Protein AF-A0A963DRW9-F1 (afdb_monomer_lite)

Secondary structure (DSSP, 8-state):
--HHHHHHHHHHHHHHHHHHTSS-HHHHHHHHT--HHHHHHHHTTSS---HHHHHHHHHHTTPPTTGGGS-SSS----GGGGGG--HHHHHHHHHHHHS-HHHHHHHHHHHHHHHHHHHHHHHHHTT-

Radius of gyration: 21.57 Å; chains: 1; bounding box: 31×47×61 Å

Structure (mmCIF, N/CA/C/O backbone):
data_AF-A0A963DRW9-F1
#
_entry.id   AF-A0A963DRW9-F1
#
loop_
_atom_site.group_PDB
_atom_site.id
_atom_site.type_symbol
_atom_site.label_atom_id
_atom_site.label_alt_id
_atom_site.label_comp_id
_atom_site.label_asym_id
_atom_site.label_entity_id
_atom_site.label_seq_id
_atom_site.pdbx_PDB_ins_code
_atom_site.Cartn_x
_atom_site.Cartn_y
_atom_site.Cartn_z
_atom_site.occupancy
_atom_site.B_iso_or_equiv
_atom_site.auth_seq_id
_atom_site.auth_comp_id
_atom_site.auth_asym_id
_atom_site.auth_atom_id
_atom_site.pdbx_PDB_model_num
ATOM 1 N N . MET A 1 1 ? 16.165 18.322 -7.849 1.00 54.44 1 MET A N 1
ATOM 2 C CA . MET A 1 1 ? 16.586 16.975 -7.389 1.00 54.44 1 MET A CA 1
ATOM 3 C C . MET A 1 1 ? 15.878 16.801 -6.059 1.00 54.44 1 MET A C 1
ATOM 5 O O . MET A 1 1 ? 16.426 17.135 -5.022 1.00 54.44 1 MET A O 1
ATOM 9 N N . ASP A 1 2 ? 14.613 16.388 -6.122 1.00 73.94 2 ASP A N 1
ATOM 10 C CA . ASP A 1 2 ? 13.648 16.466 -5.012 1.00 73.94 2 ASP A CA 1
ATOM 11 C C . ASP A 1 2 ? 13.124 15.074 -4.654 1.00 73.94 2 ASP A C 1
ATOM 13 O O . ASP A 1 2 ? 11.945 14.870 -4.386 1.00 73.94 2 ASP A O 1
ATOM 17 N N . TYR A 1 3 ? 14.005 14.073 -4.695 1.00 80.12 3 TYR A N 1
ATOM 18 C CA . TYR A 1 3 ? 13.619 12.675 -4.506 1.00 80.12 3 TYR A CA 1
ATOM 19 C C . TYR A 1 3 ? 13.041 12.415 -3.109 1.00 80.12 3 TYR A C 1
ATOM 21 O O . TYR A 1 3 ? 12.027 11.735 -2.971 1.00 80.12 3 TYR A O 1
ATOM 29 N N . LEU A 1 4 ? 13.648 13.006 -2.076 1.00 84.06 4 LEU A N 1
ATOM 30 C CA . LEU A 1 4 ? 13.151 12.901 -0.704 1.00 84.06 4 LEU A CA 1
ATOM 31 C C . LEU A 1 4 ? 11.790 13.583 -0.543 1.00 84.06 4 LEU A C 1
ATOM 33 O O . LEU A 1 4 ? 10.896 13.010 0.070 1.00 84.06 4 LEU A O 1
ATOM 37 N N . LEU A 1 5 ? 11.607 14.763 -1.137 1.00 86.31 5 LEU A N 1
ATOM 38 C CA . LEU A 1 5 ? 10.351 15.508 -1.059 1.00 86.31 5 LEU A CA 1
ATOM 39 C C . LEU A 1 5 ? 9.213 14.766 -1.776 1.00 86.31 5 LEU A C 1
ATOM 41 O O . LEU A 1 5 ? 8.116 14.642 -1.232 1.00 86.31 5 LEU A O 1
ATOM 45 N N . ILE A 1 6 ? 9.496 14.188 -2.947 1.00 88.31 6 ILE A N 1
ATOM 46 C CA . ILE A 1 6 ? 8.555 13.335 -3.686 1.00 88.31 6 ILE A CA 1
ATOM 47 C C . ILE A 1 6 ? 8.206 12.084 -2.872 1.00 88.31 6 ILE A C 1
ATOM 49 O O . ILE A 1 6 ? 7.033 11.739 -2.756 1.00 88.31 6 ILE A O 1
ATOM 53 N N . LEU A 1 7 ? 9.193 11.414 -2.269 1.00 91.19 7 LEU A N 1
ATOM 54 C CA . LEU A 1 7 ? 8.952 10.223 -1.450 1.00 91.19 7 LEU A CA 1
ATOM 55 C C . LEU A 1 7 ? 8.029 10.526 -0.263 1.00 91.19 7 LEU A C 1
ATOM 57 O O . LEU A 1 7 ? 7.078 9.791 0.000 1.00 91.19 7 LEU A O 1
ATOM 61 N N . GLN A 1 8 ? 8.282 11.632 0.431 1.00 92.94 8 GLN A N 1
ATOM 62 C CA . GLN A 1 8 ? 7.458 12.053 1.557 1.00 92.94 8 GLN A CA 1
ATOM 63 C C . GLN A 1 8 ? 6.046 12.466 1.145 1.00 92.94 8 GLN A C 1
ATOM 65 O O . GLN A 1 8 ? 5.077 12.210 1.862 1.00 92.94 8 GLN A O 1
ATOM 70 N N . GLN A 1 9 ? 5.906 13.079 -0.029 1.00 91.12 9 GLN A N 1
ATOM 71 C CA . GLN A 1 9 ? 4.603 13.378 -0.605 1.00 91.12 9 GLN A CA 1
ATOM 72 C C . GLN A 1 9 ? 3.804 12.090 -0.866 1.00 91.12 9 GLN A C 1
ATOM 74 O O . GLN A 1 9 ? 2.671 11.979 -0.396 1.00 91.12 9 GLN A O 1
ATOM 79 N N . ARG A 1 10 ? 4.418 11.079 -1.499 1.00 92.88 10 ARG A N 1
ATOM 80 C CA . ARG A 1 10 ? 3.778 9.775 -1.764 1.00 92.88 10 ARG A CA 1
ATOM 81 C C . ARG A 1 10 ? 3.321 9.082 -0.486 1.00 92.88 10 ARG A C 1
ATOM 83 O O . ARG A 1 10 ? 2.164 8.684 -0.375 1.00 92.88 10 ARG A O 1
ATOM 90 N N . ARG A 1 11 ? 4.199 9.013 0.519 1.00 94.19 11 ARG A N 1
ATOM 91 C CA . ARG A 1 11 ? 3.881 8.425 1.829 1.00 94.19 11 ARG A CA 1
ATOM 92 C C . ARG A 1 11 ? 2.680 9.103 2.490 1.00 94.19 11 ARG A C 1
ATOM 94 O O . ARG A 1 11 ? 1.812 8.420 3.034 1.00 94.19 11 ARG A O 1
ATOM 101 N N . ARG A 1 12 ? 2.596 10.439 2.425 1.00 94.25 12 ARG A N 1
ATOM 102 C CA . ARG A 1 12 ? 1.456 11.206 2.959 1.00 94.25 12 ARG A CA 1
ATOM 103 C C . ARG A 1 12 ? 0.168 10.947 2.183 1.00 94.25 12 ARG A C 1
ATOM 105 O O . ARG A 1 12 ? -0.891 10.828 2.795 1.00 94.25 12 ARG A O 1
ATOM 112 N N . GLU A 1 13 ? 0.235 10.835 0.864 1.00 93.00 13 GLU A N 1
ATOM 113 C CA . GLU A 1 13 ? -0.926 10.506 0.029 1.00 93.00 13 GLU A CA 1
ATOM 114 C C . GLU A 1 13 ? -1.444 9.093 0.298 1.00 93.00 13 GLU A C 1
ATOM 116 O O . GLU A 1 13 ? -2.647 8.899 0.474 1.00 93.00 13 GLU A O 1
ATOM 121 N N . HIS A 1 14 ? -0.549 8.116 0.424 1.00 93.31 14 HIS A N 1
ATOM 122 C CA . HIS A 1 14 ? -0.905 6.754 0.813 1.00 93.31 14 HIS A CA 1
ATOM 123 C C . HIS A 1 14 ? -1.498 6.687 2.219 1.00 93.31 14 HIS A C 1
ATOM 125 O O . HIS A 1 14 ? -2.512 6.021 2.414 1.00 93.31 14 HIS A O 1
ATOM 131 N N . LEU A 1 15 ? -0.957 7.446 3.175 1.00 94.12 15 LEU A N 1
ATOM 132 C CA . LEU A 1 15 ? -1.548 7.557 4.508 1.00 94.12 15 LEU A CA 1
ATOM 133 C C . LEU A 1 15 ? -2.974 8.127 4.460 1.00 94.12 15 LEU A C 1
ATOM 135 O O . LEU A 1 15 ? -3.860 7.601 5.129 1.00 94.12 15 LEU A O 1
ATOM 139 N N . LYS A 1 16 ? -3.220 9.169 3.652 1.00 93.19 16 LYS A N 1
ATOM 140 C CA . LYS A 1 16 ? -4.569 9.731 3.459 1.00 93.19 16 LYS A CA 1
ATOM 141 C C . LYS A 1 16 ? -5.538 8.705 2.875 1.00 93.19 16 LYS A C 1
ATOM 143 O O . LYS A 1 16 ? -6.673 8.637 3.332 1.00 93.19 16 LYS A O 1
ATOM 148 N N . ARG A 1 17 ? -5.092 7.908 1.895 1.00 91.00 17 ARG A N 1
ATOM 149 C CA . ARG A 1 17 ? -5.898 6.827 1.302 1.00 91.00 17 ARG A CA 1
ATOM 150 C C . ARG A 1 17 ? -6.259 5.773 2.343 1.00 91.00 17 ARG A C 1
ATOM 152 O O . ARG A 1 17 ? -7.428 5.452 2.469 1.00 91.00 17 ARG A O 1
ATOM 159 N N . LEU A 1 18 ? -5.281 5.303 3.119 1.00 92.06 18 LEU A N 1
ATOM 160 C CA . LEU A 1 18 ? -5.533 4.318 4.172 1.00 92.06 18 LEU A CA 1
ATOM 161 C C . LEU A 1 18 ? -6.508 4.853 5.220 1.00 92.06 18 LEU A C 1
ATOM 163 O O . LEU A 1 18 ? -7.410 4.139 5.620 1.00 92.06 18 LEU A O 1
ATOM 167 N N . LEU A 1 19 ? -6.367 6.113 5.637 1.00 91.12 19 LEU A N 1
ATOM 168 C CA . LEU A 1 19 ? -7.266 6.724 6.617 1.00 91.12 19 LEU A CA 1
ATOM 169 C C . LEU A 1 19 ? -8.716 6.842 6.147 1.00 91.12 19 LEU A C 1
ATOM 171 O O . LEU A 1 19 ? -9.598 6.892 6.997 1.00 91.12 19 LEU A O 1
ATOM 175 N N . ALA A 1 20 ? -8.968 6.885 4.837 1.00 88.81 20 ALA A N 1
ATOM 176 C CA . ALA A 1 20 ? -10.326 6.918 4.302 1.00 88.81 20 ALA A CA 1
ATOM 177 C C . ALA A 1 20 ? -11.102 5.616 4.576 1.00 88.81 20 ALA A C 1
ATOM 179 O O . ALA A 1 20 ? -12.330 5.646 4.614 1.00 88.81 20 ALA A O 1
ATOM 180 N N . ASP A 1 21 ? -10.397 4.506 4.821 1.00 87.88 21 ASP A N 1
ATOM 181 C CA . ASP A 1 21 ? -10.997 3.211 5.161 1.00 87.88 21 ASP A CA 1
ATOM 182 C C . ASP A 1 21 ? -11.391 3.107 6.650 1.00 87.88 21 ASP A C 1
ATOM 184 O O . ASP A 1 21 ? -12.037 2.141 7.056 1.00 87.88 21 ASP A O 1
ATOM 188 N N . TYR A 1 22 ? -11.028 4.098 7.475 1.00 88.62 22 TYR A N 1
ATOM 189 C CA . TYR A 1 22 ? -11.282 4.119 8.918 1.00 88.62 22 TYR A CA 1
ATOM 190 C C . TYR A 1 22 ? -12.216 5.268 9.290 1.00 88.62 22 TYR A C 1
ATOM 192 O O . TYR A 1 22 ? -12.176 6.353 8.710 1.00 88.62 22 TYR A O 1
A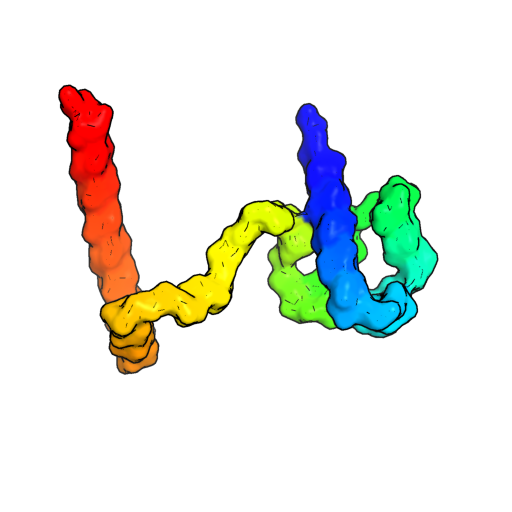TOM 200 N N . ARG A 1 23 ? -13.043 5.071 10.321 1.00 84.75 23 ARG A N 1
ATOM 201 C CA . ARG A 1 23 ? -13.974 6.113 10.784 1.00 84.75 23 ARG A CA 1
ATOM 202 C C . ARG A 1 23 ? -13.251 7.238 11.507 1.00 84.75 23 ARG A C 1
ATOM 204 O O . ARG A 1 23 ? -13.699 8.381 11.480 1.00 84.75 23 ARG A O 1
ATOM 211 N N . THR A 1 24 ? -12.160 6.916 12.201 1.00 91.44 24 THR A N 1
ATOM 212 C CA . THR A 1 24 ? -11.390 7.890 12.979 1.00 91.44 24 THR A CA 1
ATOM 213 C C . THR A 1 24 ? -9.891 7.611 12.908 1.00 91.44 24 THR A C 1
ATOM 215 O O . THR A 1 24 ? -9.456 6.470 12.768 1.00 91.44 24 THR A O 1
ATOM 218 N N . GLN A 1 25 ? -9.069 8.649 13.105 1.00 91.62 25 GLN A N 1
ATOM 219 C CA . GLN A 1 25 ? -7.613 8.479 13.235 1.00 91.62 25 GLN A CA 1
ATOM 220 C C . GLN A 1 25 ? -7.226 7.610 14.439 1.00 91.62 25 GLN A C 1
ATOM 222 O O . GLN A 1 25 ? -6.166 6.991 14.434 1.00 91.62 25 GLN A O 1
ATOM 227 N N . ARG A 1 26 ? -8.074 7.564 15.473 1.00 94.25 26 ARG A N 1
ATOM 228 C CA . ARG A 1 26 ? -7.874 6.700 16.637 1.00 94.25 26 ARG A CA 1
ATOM 229 C C . ARG A 1 26 ? -7.956 5.228 16.252 1.00 94.25 26 ARG A C 1
ATOM 231 O O . ARG A 1 26 ? -7.062 4.479 16.612 1.00 94.25 26 ARG A O 1
ATOM 238 N N . GLU A 1 27 ? -8.972 4.852 15.485 1.00 91.69 27 GLU A N 1
ATOM 239 C CA . GLU A 1 27 ? -9.156 3.486 14.983 1.00 91.69 27 GLU A CA 1
ATOM 240 C C . GLU A 1 27 ? -7.962 3.042 14.121 1.00 91.69 27 GLU A C 1
ATOM 242 O O . GLU A 1 27 ? -7.413 1.959 14.305 1.00 91.69 27 GLU A O 1
ATOM 247 N N . PHE A 1 28 ? -7.475 3.928 13.247 1.00 93.62 28 PHE A N 1
ATOM 248 C CA . PHE A 1 28 ? -6.251 3.681 12.482 1.00 93.62 28 PHE A CA 1
ATOM 249 C C . PHE A 1 28 ? -5.012 3.541 13.384 1.00 93.62 28 PHE A C 1
ATOM 251 O O . PHE A 1 28 ? -4.149 2.690 13.156 1.00 93.62 28 PHE A O 1
ATOM 258 N N . GLY A 1 29 ? -4.914 4.372 14.424 1.00 95.00 29 GLY A N 1
ATOM 259 C CA . GLY A 1 29 ? -3.858 4.287 15.428 1.00 95.00 29 GLY A CA 1
ATOM 260 C C . GLY A 1 29 ? -3.883 2.972 16.205 1.00 95.00 29 GLY A C 1
ATOM 261 O O . GLY A 1 29 ? -2.830 2.390 16.436 1.00 95.00 29 GLY A O 1
ATOM 262 N N . GLU A 1 30 ? -5.066 2.455 16.536 1.00 93.69 30 GLU A N 1
ATOM 263 C CA . GLU A 1 30 ? -5.244 1.144 17.171 1.00 93.69 30 GLU A CA 1
ATOM 264 C C . GLU A 1 30 ? -4.816 0.006 16.227 1.00 93.69 30 GLU A C 1
ATOM 266 O O . GLU A 1 30 ? -4.100 -0.898 16.652 1.00 93.69 30 GLU A O 1
ATOM 271 N N . ALA A 1 31 ? -5.144 0.096 14.933 1.00 90.50 31 ALA A N 1
ATOM 272 C CA . ALA A 1 31 ? -4.748 -0.897 13.932 1.00 90.50 31 ALA A CA 1
ATOM 273 C C . ALA A 1 31 ? -3.233 -0.917 13.641 1.00 90.50 31 ALA A C 1
ATOM 275 O O . ALA A 1 31 ? -2.670 -1.969 13.354 1.00 90.50 31 ALA A O 1
ATOM 276 N N . THR A 1 32 ? -2.559 0.235 13.704 1.00 93.25 32 THR A N 1
ATOM 277 C CA . THR A 1 32 ? -1.132 0.379 13.329 1.00 93.25 32 THR A CA 1
ATOM 278 C C . THR A 1 32 ? -0.188 0.524 14.527 1.00 93.25 32 THR A C 1
ATOM 280 O O . THR A 1 32 ? 1.041 0.463 14.400 1.00 93.25 32 THR A O 1
ATOM 283 N N . GLY A 1 33 ? -0.757 0.732 15.714 1.00 92.69 33 GLY A N 1
ATOM 284 C CA . GLY A 1 33 ? -0.065 1.095 16.947 1.00 92.69 33 GLY A CA 1
ATOM 285 C C . GLY A 1 33 ? 0.557 2.500 16.932 1.00 92.69 33 GLY A C 1
ATOM 286 O O . GLY A 1 33 ? 1.448 2.781 17.739 1.00 92.69 33 GLY A O 1
ATOM 287 N N . LEU A 1 34 ? 0.146 3.371 16.007 1.00 94.38 34 LEU A N 1
ATOM 288 C CA . LEU A 1 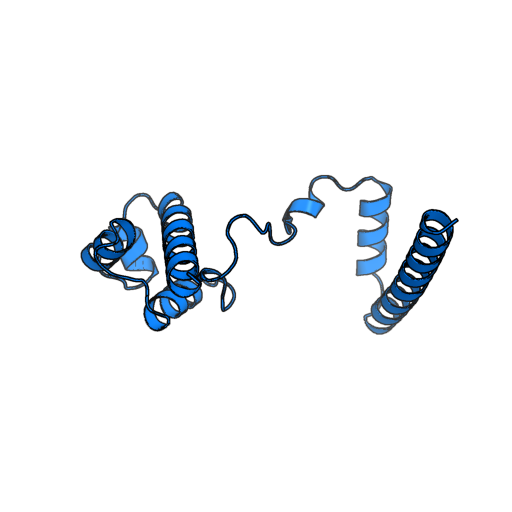34 ? 0.596 4.762 15.941 1.00 94.38 34 LEU A CA 1
ATOM 289 C C . LEU A 1 34 ? -0.275 5.666 16.819 1.00 94.38 34 LEU A C 1
ATOM 291 O O . LEU A 1 34 ? -1.489 5.505 16.907 1.00 94.38 34 LEU A O 1
ATOM 295 N N . ALA A 1 35 ? 0.338 6.676 17.435 1.00 95.44 35 ALA A N 1
ATOM 296 C CA . ALA A 1 35 ? -0.412 7.679 18.184 1.00 95.44 35 ALA A CA 1
ATOM 297 C C . ALA A 1 35 ? -1.152 8.638 17.234 1.00 95.44 35 ALA A C 1
ATOM 299 O O . ALA A 1 35 ? -0.594 9.071 16.224 1.00 95.44 35 ALA A O 1
ATOM 300 N N . VAL A 1 36 ? -2.364 9.067 17.603 1.00 94.94 36 VAL A N 1
ATOM 301 C CA . VAL A 1 36 ? -3.175 10.026 16.818 1.00 94.94 36 VAL A CA 1
ATOM 302 C C . VAL A 1 36 ? -2.400 11.309 16.504 1.00 94.94 36 VAL A C 1
ATOM 304 O O . VAL A 1 36 ? -2.391 11.771 15.366 1.00 94.94 36 VAL A O 1
ATOM 307 N N . ASN A 1 37 ? -1.656 11.840 17.479 1.00 95.56 37 ASN A N 1
ATOM 308 C CA . ASN A 1 37 ? -0.821 13.027 17.272 1.00 95.56 37 ASN A CA 1
ATOM 309 C C . ASN A 1 37 ? 0.272 12.793 16.220 1.00 95.56 37 ASN A C 1
ATOM 311 O O . ASN A 1 37 ? 0.554 13.676 15.415 1.00 95.56 37 ASN A O 1
ATOM 315 N N . GLN A 1 38 ? 0.866 11.597 16.190 1.00 94.50 38 GLN A N 1
ATOM 316 C CA . GLN A 1 38 ? 1.884 11.247 15.201 1.00 94.50 38 GLN A CA 1
ATOM 317 C C . GLN A 1 38 ? 1.284 11.180 13.793 1.00 94.50 38 GLN A C 1
ATOM 319 O O . GLN A 1 38 ? 1.878 11.709 12.858 1.00 94.50 38 GLN A O 1
ATOM 324 N N . ILE A 1 39 ? 0.094 10.592 13.658 1.00 94.69 39 ILE A N 1
ATOM 325 C CA . ILE A 1 39 ? -0.652 10.529 12.395 1.00 94.69 39 ILE A CA 1
ATOM 326 C C . ILE A 1 39 ? -0.974 11.949 11.905 1.00 94.69 39 ILE A C 1
ATOM 328 O O . ILE A 1 39 ? -0.658 12.296 10.769 1.00 94.69 39 ILE A O 1
ATOM 332 N N . SER A 1 40 ? -1.517 12.799 12.781 1.00 95.38 40 SER A N 1
ATOM 333 C CA . SER A 1 40 ? -1.847 14.195 12.470 1.00 95.38 40 SER A CA 1
ATOM 334 C C . SER A 1 40 ? -0.619 15.014 12.047 1.00 95.38 40 SER A C 1
ATOM 336 O O . SER A 1 40 ? -0.658 15.719 11.038 1.00 95.38 40 SER A O 1
ATOM 338 N N . HIS A 1 41 ? 0.512 14.877 12.749 1.00 95.19 41 HIS A N 1
ATOM 339 C CA . HIS A 1 41 ? 1.752 15.570 12.384 1.00 95.19 41 HIS A CA 1
ATOM 340 C C . HIS A 1 41 ? 2.266 15.169 10.997 1.00 95.19 41 HIS A C 1
ATOM 342 O O . HIS A 1 41 ? 2.757 16.028 10.266 1.00 95.19 41 HIS A O 1
ATOM 348 N N . ILE A 1 42 ? 2.127 13.895 10.620 1.00 94.88 42 ILE A N 1
ATOM 349 C CA . ILE A 1 42 ? 2.517 13.418 9.288 1.00 94.88 42 ILE A CA 1
ATOM 350 C C . ILE A 1 42 ? 1.587 13.987 8.214 1.00 94.88 42 ILE A C 1
ATOM 352 O O . ILE A 1 42 ? 2.053 14.498 7.197 1.00 94.88 42 ILE A O 1
ATOM 356 N N . LEU A 1 43 ? 0.273 13.963 8.439 1.00 93.19 43 LEU A N 1
ATOM 357 C CA . LEU A 1 43 ? -0.705 14.487 7.479 1.00 93.19 43 LEU A CA 1
ATOM 358 C C . LEU A 1 43 ? -0.529 15.979 7.201 1.00 93.19 43 LEU A C 1
ATOM 360 O O . LEU A 1 43 ? -0.635 16.406 6.050 1.00 93.19 43 LEU A O 1
ATOM 364 N N . ASN A 1 44 ? -0.238 16.746 8.249 1.00 92.00 44 ASN A N 1
ATOM 365 C CA . ASN A 1 44 ? -0.055 18.192 8.173 1.00 92.00 44 ASN A CA 1
ATOM 366 C C . ASN A 1 44 ? 1.347 18.595 7.690 1.00 92.00 44 ASN A C 1
ATOM 368 O O . ASN A 1 44 ? 1.611 19.781 7.529 1.00 92.00 44 ASN A O 1
ATOM 372 N N . GLY A 1 45 ? 2.254 17.635 7.463 1.00 89.44 45 GLY A N 1
ATOM 373 C CA . GLY A 1 45 ? 3.636 17.915 7.062 1.00 89.44 45 GLY A CA 1
ATOM 374 C C . GLY A 1 45 ? 4.495 18.535 8.168 1.00 89.44 45 GLY A C 1
ATOM 375 O O . GLY A 1 45 ? 5.559 19.069 7.884 1.00 89.44 45 GLY A O 1
ATOM 376 N N . VAL A 1 46 ? 4.056 18.464 9.430 1.00 92.25 46 VAL A N 1
ATOM 377 C CA . VAL A 1 46 ? 4.857 18.883 10.596 1.00 92.25 46 VAL A CA 1
ATOM 378 C C . VAL A 1 46 ? 6.011 17.906 10.828 1.00 92.25 46 VAL A C 1
ATOM 380 O O . VAL A 1 46 ? 7.073 18.285 11.314 1.00 92.25 46 VAL A O 1
ATOM 383 N N . ARG A 1 47 ? 5.799 16.629 10.492 1.00 91.06 47 ARG A N 1
ATOM 384 C CA . ARG A 1 47 ? 6.798 15.570 10.608 1.00 91.06 47 ARG A CA 1
ATOM 385 C C . ARG A 1 47 ? 6.796 14.701 9.362 1.00 91.06 47 ARG A C 1
ATOM 387 O O . ARG A 1 47 ? 5.743 14.273 8.908 1.00 91.06 47 ARG A O 1
ATOM 394 N N . GLU A 1 48 ? 7.985 14.350 8.896 1.00 93.19 48 GLU A N 1
ATOM 395 C CA . GLU A 1 48 ? 8.134 13.410 7.792 1.00 93.19 48 GLU A CA 1
ATOM 396 C C . GLU A 1 48 ? 7.931 11.954 8.221 1.00 93.19 48 GLU A C 1
ATOM 398 O O . GLU A 1 48 ? 8.279 11.543 9.337 1.00 93.19 48 GLU A O 1
ATOM 403 N N . MET A 1 49 ? 7.384 11.147 7.312 1.00 94.25 49 MET A N 1
ATOM 404 C CA . MET A 1 49 ? 7.249 9.715 7.532 1.00 94.25 49 MET A CA 1
ATOM 405 C C . MET A 1 49 ? 8.598 9.047 7.267 1.00 94.25 49 MET A C 1
ATOM 407 O O . MET A 1 49 ? 9.026 8.883 6.123 1.00 94.25 49 MET A O 1
ATOM 411 N N . GLY A 1 50 ? 9.278 8.647 8.339 1.00 92.94 50 GLY A N 1
ATOM 412 C CA . GLY A 1 50 ? 10.492 7.837 8.259 1.00 92.94 50 GLY A CA 1
ATOM 413 C C . GLY A 1 50 ? 10.213 6.414 7.768 1.00 92.94 50 GLY A C 1
ATOM 414 O O . GLY A 1 50 ? 9.070 5.956 7.763 1.00 92.94 50 GLY A O 1
ATOM 415 N N . GLU A 1 51 ? 11.271 5.707 7.372 1.00 93.75 51 GLU A N 1
ATOM 416 C CA . GLU A 1 51 ? 11.173 4.311 6.933 1.00 93.75 51 GLU A CA 1
ATOM 417 C C . GLU A 1 51 ? 10.550 3.410 8.004 1.00 93.75 51 GLU A C 1
ATOM 419 O O . GLU A 1 51 ? 9.626 2.669 7.701 1.00 93.75 51 GLU A O 1
ATOM 424 N N . GLU A 1 52 ? 10.960 3.543 9.266 1.00 94.25 52 GLU A N 1
ATOM 425 C CA . GLU A 1 52 ? 10.407 2.761 10.380 1.00 94.25 52 GLU A CA 1
ATOM 426 C C . GLU A 1 52 ? 8.874 2.856 10.463 1.00 94.25 52 GLU A C 1
ATOM 428 O O . GLU A 1 52 ? 8.182 1.846 10.581 1.00 94.25 52 GLU A O 1
ATOM 433 N N . ILE A 1 53 ? 8.328 4.070 10.332 1.00 94.88 53 ILE A N 1
ATOM 434 C CA . ILE A 1 53 ? 6.880 4.306 10.377 1.00 94.88 53 ILE A CA 1
ATOM 435 C C . ILE A 1 53 ? 6.205 3.698 9.145 1.00 94.88 53 ILE A C 1
ATOM 437 O O . ILE A 1 53 ? 5.179 3.037 9.283 1.00 94.88 53 ILE A O 1
ATOM 441 N N . ALA A 1 54 ? 6.784 3.887 7.956 1.00 95.50 54 ALA A N 1
ATOM 442 C CA . ALA A 1 54 ? 6.253 3.323 6.718 1.00 95.50 54 ALA A CA 1
ATOM 443 C C . ALA A 1 54 ? 6.170 1.788 6.792 1.00 95.50 54 ALA A C 1
ATOM 445 O O . ALA A 1 54 ? 5.110 1.213 6.557 1.00 95.50 54 ALA A O 1
ATOM 446 N N . ARG A 1 55 ? 7.254 1.130 7.215 1.00 95.62 55 ARG A N 1
ATOM 447 C CA . ARG A 1 55 ? 7.335 -0.334 7.351 1.00 95.62 55 ARG A CA 1
ATOM 448 C C . ARG A 1 55 ? 6.395 -0.869 8.422 1.00 95.62 55 ARG A C 1
ATOM 450 O O . ARG A 1 55 ? 5.790 -1.925 8.246 1.00 95.62 55 ARG A O 1
ATOM 457 N N . ARG A 1 56 ? 6.232 -0.129 9.519 1.00 94.69 56 ARG A N 1
ATOM 458 C CA . ARG A 1 56 ? 5.275 -0.476 10.571 1.00 94.69 56 ARG A CA 1
ATOM 459 C C . ARG A 1 56 ? 3.839 -0.463 10.056 1.00 94.69 56 ARG A C 1
ATOM 461 O O . ARG A 1 56 ? 3.110 -1.411 10.324 1.00 94.69 56 ARG A O 1
ATOM 468 N N . ILE A 1 57 ? 3.447 0.576 9.314 1.00 94.69 57 ILE A N 1
ATOM 469 C CA . ILE A 1 57 ? 2.113 0.662 8.699 1.00 94.69 57 ILE A CA 1
ATOM 470 C C . ILE A 1 57 ? 1.905 -0.501 7.723 1.00 94.69 57 ILE A C 1
ATOM 472 O O . ILE A 1 57 ? 0.867 -1.153 7.771 1.00 94.69 57 ILE A O 1
ATOM 476 N N . GLU A 1 58 ? 2.895 -0.793 6.875 1.00 93.69 58 GLU A N 1
ATOM 477 C CA . GLU A 1 58 ? 2.820 -1.898 5.911 1.00 93.69 58 GLU A CA 1
ATOM 478 C C . GLU A 1 58 ? 2.594 -3.244 6.604 1.00 93.69 58 GLU A C 1
ATOM 480 O O . GLU A 1 58 ? 1.648 -3.955 6.273 1.00 93.69 58 GLU A O 1
ATOM 485 N N . SER A 1 59 ? 3.413 -3.554 7.610 1.00 94.88 59 SER A N 1
ATOM 486 C CA . SER A 1 59 ? 3.319 -4.798 8.376 1.00 94.88 59 SER A CA 1
ATOM 487 C C . SER A 1 59 ? 1.987 -4.917 9.124 1.00 94.88 59 SER A C 1
ATOM 489 O O . SER A 1 59 ? 1.310 -5.939 9.024 1.00 94.88 59 SER A O 1
ATOM 491 N N . ALA A 1 60 ? 1.563 -3.851 9.811 1.00 92.56 60 ALA A N 1
ATOM 492 C CA . ALA A 1 60 ? 0.331 -3.853 10.596 1.00 92.56 60 ALA A CA 1
ATOM 493 C C . ALA A 1 60 ? -0.930 -4.048 9.740 1.00 92.56 60 ALA A C 1
ATOM 495 O O . ALA A 1 60 ? -1.901 -4.648 10.192 1.00 92.56 60 ALA A O 1
ATOM 496 N N . LEU A 1 61 ? -0.910 -3.565 8.495 1.00 91.75 61 LEU A N 1
ATOM 497 C CA . LEU A 1 61 ? -2.042 -3.640 7.570 1.00 91.75 61 LEU A CA 1
ATOM 498 C C . LEU A 1 61 ? -1.913 -4.771 6.539 1.00 91.75 61 LEU A C 1
ATOM 500 O O . LEU A 1 61 ? -2.712 -4.835 5.603 1.00 91.75 61 LEU A O 1
ATOM 504 N N . GLY A 1 62 ? -0.898 -5.634 6.665 1.00 89.06 62 GLY A N 1
ATOM 505 C CA . GLY A 1 62 ? -0.641 -6.728 5.725 1.00 89.06 62 GLY A CA 1
ATOM 506 C C . GLY A 1 62 ? -0.361 -6.260 4.292 1.00 89.06 62 GLY A C 1
ATOM 507 O O . GLY A 1 62 ? -0.663 -6.977 3.337 1.00 89.06 62 GLY A O 1
ATOM 508 N N . LYS A 1 63 ? 0.169 -5.044 4.114 1.00 88.56 63 LYS A N 1
ATOM 509 C CA . LYS A 1 63 ? 0.543 -4.515 2.797 1.00 88.56 63 LYS A CA 1
ATOM 510 C C . LYS A 1 63 ? 1.926 -5.034 2.384 1.00 88.56 63 LYS A C 1
ATOM 512 O O . LYS A 1 63 ? 2.768 -5.290 3.245 1.00 88.56 63 LYS A O 1
ATOM 517 N N . PRO A 1 64 ? 2.197 -5.155 1.073 1.00 86.69 64 PRO A N 1
ATOM 518 C CA . PRO A 1 64 ? 3.530 -5.494 0.590 1.00 86.69 64 PRO A CA 1
ATOM 519 C C . PRO A 1 64 ? 4.593 -4.494 1.065 1.00 86.69 64 PRO A C 1
ATOM 521 O O . PRO A 1 64 ? 4.329 -3.296 1.182 1.00 86.69 64 PRO A O 1
ATOM 524 N N . LEU A 1 65 ? 5.817 -4.982 1.269 1.00 89.06 65 LEU A N 1
ATOM 525 C CA . LEU A 1 65 ? 6.975 -4.137 1.556 1.00 89.06 65 LEU A CA 1
ATOM 526 C C . LEU A 1 65 ? 7.159 -3.090 0.446 1.00 89.06 65 LEU A C 1
ATOM 528 O O . LEU A 1 65 ? 7.216 -3.438 -0.734 1.00 89.06 65 LEU A O 1
ATOM 532 N N . GLY A 1 66 ? 7.280 -1.816 0.819 1.00 89.88 66 GLY A N 1
ATOM 533 C CA . GLY A 1 66 ? 7.441 -0.716 -0.137 1.00 89.88 66 GLY A CA 1
ATOM 534 C C . GLY A 1 66 ? 6.128 -0.158 -0.684 1.00 89.88 66 GLY A C 1
ATOM 535 O O . GLY A 1 66 ? 6.160 0.749 -1.516 1.00 89.88 66 GLY A O 1
ATOM 536 N N . TRP A 1 67 ? 4.972 -0.646 -0.224 1.00 92.00 67 TRP A N 1
ATOM 537 C CA . TRP A 1 67 ? 3.669 -0.111 -0.620 1.00 92.00 67 TRP A CA 1
ATOM 538 C C . TRP A 1 67 ? 3.525 1.382 -0.294 1.00 92.00 67 TRP A C 1
ATOM 540 O O . TRP A 1 67 ? 2.990 2.134 -1.102 1.00 92.00 67 TRP A O 1
ATOM 550 N N . MET A 1 68 ? 4.061 1.855 0.833 1.00 92.31 68 MET A N 1
ATOM 551 C CA . MET A 1 68 ? 4.023 3.275 1.214 1.00 92.31 68 MET A CA 1
ATOM 552 C C . MET A 1 68 ? 4.917 4.161 0.333 1.00 92.31 68 MET A C 1
ATOM 554 O O . MET A 1 68 ? 4.701 5.368 0.266 1.00 92.31 68 MET A O 1
ATOM 558 N N . ASP A 1 69 ? 5.898 3.567 -0.348 1.00 93.38 69 ASP A N 1
ATOM 559 C CA . ASP A 1 69 ? 6.859 4.255 -1.222 1.00 93.38 69 ASP A CA 1
ATOM 560 C C . ASP A 1 69 ? 6.452 4.201 -2.700 1.00 93.38 69 ASP A C 1
ATOM 562 O O . ASP A 1 69 ? 7.007 4.923 -3.541 1.00 93.38 69 ASP A O 1
ATOM 566 N N . ALA A 1 70 ? 5.505 3.312 -3.015 1.00 88.06 70 ALA A N 1
ATOM 567 C CA . ALA A 1 70 ? 5.009 3.107 -4.357 1.00 88.06 70 ALA A CA 1
ATOM 568 C C . ALA A 1 70 ? 4.388 4.397 -4.896 1.00 88.06 70 ALA A C 1
ATOM 570 O O . ALA A 1 70 ? 3.857 5.229 -4.162 1.00 88.06 70 ALA A O 1
ATOM 571 N N . ASP A 1 71 ? 4.503 4.578 -6.205 1.00 81.88 71 ASP A N 1
ATOM 572 C CA . ASP A 1 71 ? 3.946 5.751 -6.851 1.00 81.88 71 ASP A CA 1
ATOM 573 C C . ASP A 1 71 ? 2.402 5.644 -6.856 1.00 81.88 71 ASP A C 1
ATOM 575 O O . ASP A 1 71 ? 1.874 4.650 -7.360 1.00 81.88 71 ASP A O 1
ATOM 579 N N . PRO A 1 72 ? 1.686 6.621 -6.273 1.00 69.38 72 PRO A N 1
ATOM 580 C CA . PRO A 1 72 ? 0.239 6.581 -6.095 1.00 69.38 72 PRO A CA 1
ATOM 581 C C . PRO A 1 72 ? -0.541 6.622 -7.410 1.00 69.38 72 PRO A C 1
ATOM 583 O O . PRO A 1 72 ? -1.699 6.186 -7.410 1.00 69.38 72 PRO A O 1
ATOM 586 N N . ASP A 1 73 ? 0.071 7.134 -8.484 1.00 67.38 73 ASP A N 1
ATOM 587 C CA . ASP A 1 73 ? -0.488 7.223 -9.838 1.00 67.38 73 ASP A CA 1
ATOM 588 C C . ASP A 1 73 ? 0.027 6.115 -10.754 1.00 67.38 73 ASP A C 1
ATOM 590 O O . ASP A 1 73 ? -0.622 5.760 -11.748 1.00 67.38 73 ASP A O 1
ATOM 594 N N . ARG A 1 74 ? 1.148 5.482 -10.391 1.00 62.19 74 ARG A N 1
ATOM 595 C CA . ARG A 1 74 ? 1.487 4.165 -10.921 1.00 62.19 74 ARG A CA 1
ATOM 596 C C . ARG A 1 74 ? 0.476 3.182 -10.356 1.00 62.19 74 ARG A C 1
ATOM 598 O O . ARG A 1 74 ? 0.727 2.507 -9.363 1.00 62.19 74 ARG A O 1
ATOM 605 N N . LYS A 1 75 ? -0.662 3.066 -11.043 1.00 49.44 75 LYS A N 1
ATOM 606 C CA . LYS A 1 75 ? -1.541 1.906 -10.941 1.00 49.44 75 LYS A CA 1
ATOM 607 C C . LYS A 1 75 ? -0.627 0.682 -11.009 1.00 49.44 75 LYS A C 1
ATOM 609 O O . LYS A 1 75 ? -0.137 0.345 -12.089 1.00 49.44 75 LYS A O 1
ATOM 614 N N . LEU A 1 76 ? -0.354 0.034 -9.869 1.00 47.34 76 LEU A N 1
ATOM 615 C CA . LEU A 1 76 ? -0.058 -1.391 -9.891 1.00 47.34 76 LEU A CA 1
ATOM 616 C C . LEU A 1 76 ? -1.178 -1.948 -10.752 1.00 47.34 76 LEU A C 1
ATOM 618 O O . LEU A 1 76 ? -2.341 -1.681 -10.441 1.00 47.34 76 LEU A O 1
ATOM 622 N N . ALA A 1 77 ? -0.820 -2.525 -11.904 1.00 40.84 77 ALA A N 1
ATOM 623 C CA . ALA A 1 77 ? -1.787 -3.043 -12.855 1.00 40.84 77 ALA A CA 1
ATOM 624 C C . ALA A 1 77 ? -2.838 -3.782 -12.028 1.00 40.84 77 ALA A C 1
ATOM 626 O O . ALA A 1 77 ? -2.455 -4.690 -11.287 1.00 40.84 77 ALA A O 1
ATOM 627 N N . PRO A 1 78 ? -4.084 -3.285 -12.009 1.00 44.19 78 PRO A N 1
ATOM 628 C CA . PRO A 1 78 ? -5.008 -3.676 -10.976 1.00 44.19 78 PRO A CA 1
ATOM 629 C C . PRO A 1 78 ? -5.132 -5.194 -11.025 1.00 44.19 78 PRO A C 1
ATOM 631 O O . PRO A 1 78 ? -5.387 -5.758 -12.087 1.00 44.19 78 PRO A O 1
ATOM 634 N N . GLU A 1 79 ? -5.037 -5.859 -9.880 1.00 45.12 79 GLU A N 1
ATOM 635 C CA . GLU A 1 79 ? -5.666 -7.173 -9.725 1.00 45.12 79 GLU A CA 1
ATOM 636 C C . GLU A 1 79 ? -7.176 -7.121 -10.082 1.00 45.12 79 GLU A C 1
ATOM 638 O O . GLU A 1 79 ? -7.795 -8.137 -10.381 1.00 45.12 79 GLU A O 1
ATOM 643 N N . THR A 1 80 ? -7.742 -5.914 -10.206 1.00 45.16 80 THR A N 1
ATOM 644 C CA . THR A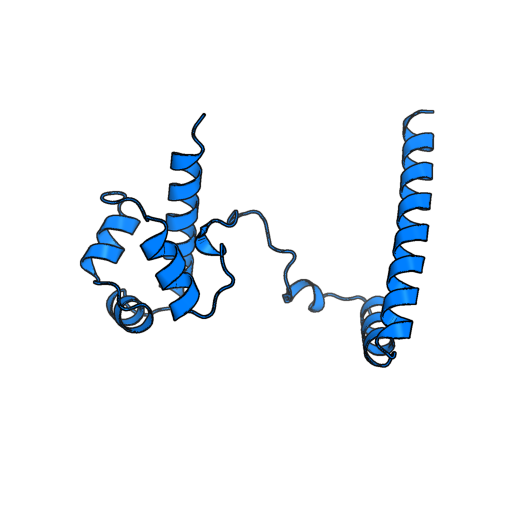 1 80 ? -9.037 -5.569 -10.813 1.00 45.16 80 THR A CA 1
ATOM 645 C C . THR A 1 80 ? -9.092 -5.542 -12.357 1.00 45.16 80 THR A C 1
ATOM 647 O O . THR A 1 80 ? -10.185 -5.403 -12.901 1.00 45.16 80 THR A O 1
ATOM 650 N N . ALA A 1 81 ? -7.993 -5.728 -13.104 1.00 45.44 81 ALA A N 1
ATOM 651 C CA . ALA A 1 81 ? -8.045 -5.913 -14.567 1.00 45.44 81 ALA A CA 1
ATOM 652 C C . ALA A 1 81 ? -8.760 -7.220 -14.970 1.00 45.44 81 ALA A C 1
ATOM 654 O O . ALA A 1 81 ? -9.180 -7.372 -16.113 1.00 45.44 81 ALA A O 1
ATOM 655 N N . LEU A 1 82 ? -8.962 -8.135 -14.015 1.00 51.62 82 LEU A N 1
ATOM 656 C CA . LEU A 1 82 ? -9.787 -9.331 -14.187 1.00 51.62 82 LEU A CA 1
ATOM 657 C C . LEU A 1 82 ? -11.290 -9.020 -14.333 1.00 51.62 82 LEU A C 1
ATOM 659 O O . LEU A 1 82 ? -12.043 -9.896 -14.741 1.00 51.62 82 LEU A O 1
ATOM 663 N N . GLY A 1 83 ? -11.741 -7.802 -14.001 1.00 49.47 83 GLY A N 1
ATOM 664 C CA . GLY A 1 83 ? -13.165 -7.446 -14.022 1.00 49.47 83 GLY A CA 1
ATOM 665 C C . GLY A 1 83 ? -13.761 -7.226 -15.418 1.00 49.47 83 GLY A C 1
ATOM 666 O O . GLY A 1 83 ? -14.964 -7.382 -15.577 1.00 49.47 83 GLY A O 1
ATOM 667 N N . ASN A 1 84 ? -12.933 -6.910 -16.423 1.00 62.25 84 ASN A N 1
ATOM 668 C CA . ASN A 1 84 ? -13.364 -6.628 -17.803 1.00 62.25 84 ASN A CA 1
ATOM 669 C C . ASN A 1 84 ? -12.607 -7.493 -18.824 1.00 62.25 84 ASN A C 1
ATOM 671 O O . ASN A 1 84 ? -12.145 -6.998 -19.853 1.00 62.25 84 ASN A O 1
ATOM 675 N N . LEU A 1 85 ? -12.427 -8.778 -18.526 1.00 73.75 85 LEU A N 1
ATOM 676 C CA . LEU A 1 85 ? -11.861 -9.706 -19.498 1.00 73.75 85 LEU A CA 1
ATOM 677 C C . LEU A 1 85 ? -12.892 -10.016 -20.582 1.00 73.75 85 LEU A C 1
ATOM 679 O O . LEU A 1 85 ? -14.066 -10.247 -20.289 1.0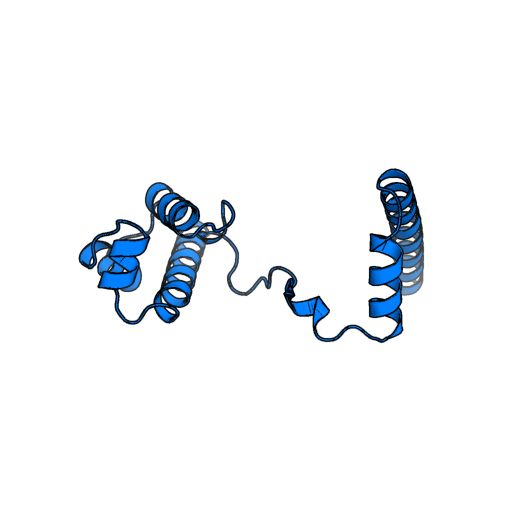0 73.75 85 LEU A O 1
ATOM 683 N N . SER A 1 86 ? -12.451 -10.069 -21.837 1.00 82.31 86 SER A N 1
ATOM 684 C CA . SER A 1 86 ? -13.272 -10.653 -22.896 1.00 82.31 86 SER A CA 1
ATOM 685 C C . SER A 1 86 ? -13.565 -12.129 -22.586 1.00 82.31 86 SER A C 1
ATOM 687 O O . SER A 1 86 ? -12.885 -12.764 -21.770 1.00 82.31 86 SER A O 1
ATOM 689 N N . ALA A 1 87 ? -14.571 -12.705 -23.248 1.00 79.19 87 ALA A N 1
ATOM 690 C CA . ALA A 1 87 ? -14.855 -14.138 -23.133 1.00 79.19 87 ALA A CA 1
ATOM 691 C C . ALA A 1 87 ? -13.606 -14.989 -23.432 1.00 79.19 87 ALA A C 1
ATOM 693 O O . ALA A 1 87 ? -13.306 -15.928 -22.700 1.00 79.19 87 ALA A O 1
ATOM 694 N N . ASP A 1 88 ? -12.833 -14.589 -24.444 1.00 84.94 88 ASP A N 1
ATOM 695 C CA . ASP A 1 88 ? -11.581 -15.240 -24.835 1.00 84.94 88 ASP A CA 1
ATOM 696 C C . ASP A 1 88 ? -10.512 -15.166 -23.731 1.00 84.94 88 ASP A C 1
ATOM 698 O O . ASP A 1 88 ? -9.942 -16.176 -23.324 1.00 84.94 88 ASP A O 1
ATOM 702 N N . GLN A 1 89 ? -10.312 -13.985 -23.144 1.00 85.94 89 GLN A N 1
ATOM 703 C CA . GLN A 1 89 ? -9.361 -13.803 -22.047 1.00 85.94 89 GLN A CA 1
ATOM 704 C C . GLN A 1 89 ? -9.769 -14.578 -20.785 1.00 85.94 89 GLN A C 1
ATOM 706 O O . GLN A 1 89 ? -8.915 -15.108 -20.073 1.00 85.94 89 GLN A O 1
ATOM 711 N N . THR A 1 90 ? -11.072 -14.665 -20.512 1.00 81.69 90 THR A N 1
ATOM 712 C CA . THR A 1 90 ? -11.612 -15.441 -19.389 1.00 81.69 90 THR A CA 1
ATOM 713 C C . THR A 1 90 ? -11.370 -16.935 -19.591 1.00 81.69 90 THR A C 1
ATOM 715 O O . THR A 1 90 ? -10.904 -17.612 -18.671 1.00 81.69 90 THR A O 1
ATOM 718 N N . GLN A 1 91 ? -11.623 -17.432 -20.803 1.00 84.69 91 GLN A N 1
ATOM 719 C CA . GLN A 1 91 ? -11.382 -18.823 -21.170 1.00 84.69 91 GLN A CA 1
ATOM 720 C C . GLN A 1 91 ? -9.895 -19.177 -21.065 1.00 84.69 91 GLN A C 1
ATOM 722 O O . GLN A 1 91 ? -9.536 -20.152 -20.407 1.00 84.69 91 GLN A O 1
ATOM 727 N N . LEU A 1 92 ? -9.013 -18.331 -21.604 1.00 88.19 92 LEU A N 1
ATOM 728 C CA . LEU A 1 92 ? -7.569 -18.550 -21.546 1.00 88.19 92 LEU A CA 1
ATOM 729 C C . LEU A 1 92 ? -7.049 -18.644 -20.103 1.00 88.19 92 LEU A C 1
ATOM 731 O O . LEU A 1 92 ? -6.205 -19.486 -19.798 1.00 88.19 92 LEU A O 1
ATOM 735 N N . LEU A 1 93 ? -7.552 -17.802 -19.195 1.00 87.69 93 LEU A N 1
ATOM 736 C CA . LEU A 1 93 ? -7.177 -17.866 -17.781 1.00 87.69 93 LEU A CA 1
ATOM 737 C C . LEU A 1 93 ? -7.677 -19.134 -17.093 1.00 87.69 93 LEU A C 1
ATOM 739 O O . LEU A 1 93 ? -6.955 -19.698 -16.266 1.00 87.69 93 LEU A O 1
ATOM 743 N N . HIS A 1 94 ? -8.903 -19.561 -17.402 1.00 85.69 94 HIS A N 1
ATOM 744 C CA . HIS A 1 94 ? -9.445 -20.816 -16.897 1.00 85.69 94 HIS A CA 1
ATOM 745 C C . HIS A 1 94 ? -8.551 -21.987 -17.322 1.00 85.69 94 HIS A C 1
ATOM 747 O O . HIS A 1 94 ? -8.088 -22.749 -16.471 1.00 85.69 94 HIS A O 1
ATOM 753 N N . ASP A 1 95 ? -8.218 -22.061 -18.607 1.00 87.44 95 ASP A N 1
ATOM 754 C CA . ASP A 1 95 ? -7.410 -23.143 -19.165 1.00 87.44 95 ASP A CA 1
ATOM 755 C C . ASP A 1 95 ? -5.987 -23.120 -18.599 1.00 87.44 95 ASP A C 1
ATOM 757 O O . ASP A 1 95 ? -5.461 -24.150 -18.177 1.00 87.44 95 ASP A O 1
ATOM 761 N N . TYR A 1 96 ? -5.390 -21.932 -18.467 1.00 89.81 96 TYR A N 1
ATOM 762 C CA . TYR A 1 96 ? -4.071 -21.759 -17.861 1.00 89.81 96 TYR A CA 1
ATOM 763 C C . TYR A 1 96 ? -4.008 -22.280 -16.417 1.00 89.81 96 TYR A C 1
ATOM 765 O O . TYR A 1 96 ? -3.034 -22.934 -16.035 1.00 89.81 96 TYR A O 1
ATOM 773 N N . ARG A 1 97 ? -5.047 -22.033 -15.606 1.00 88.50 97 ARG A N 1
ATOM 774 C CA . ARG A 1 97 ? -5.112 -22.504 -14.209 1.00 88.50 97 ARG A CA 1
ATOM 775 C C . ARG A 1 97 ? -5.205 -24.024 -14.090 1.00 88.50 97 ARG A C 1
ATOM 777 O O . ARG A 1 97 ? -4.759 -24.559 -13.081 1.00 88.50 97 ARG A O 1
ATOM 784 N N . GLN A 1 98 ? -5.756 -24.705 -15.092 1.00 88.00 98 GLN A N 1
ATOM 785 C CA . GLN A 1 98 ? -5.864 -26.167 -15.101 1.00 88.00 98 GLN A CA 1
ATOM 786 C C . GLN A 1 98 ? -4.564 -26.873 -15.523 1.00 88.00 98 GLN A C 1
ATOM 788 O O . GLN A 1 98 ? -4.431 -28.085 -15.351 1.00 88.00 98 GLN A O 1
ATOM 793 N N . LEU A 1 99 ? -3.585 -26.141 -16.063 1.00 89.19 99 LEU A N 1
ATOM 794 C CA . LEU A 1 99 ? -2.297 -26.706 -16.460 1.00 89.19 99 LEU A CA 1
ATOM 795 C C . LEU A 1 99 ? -1.376 -26.958 -15.259 1.00 89.19 99 LEU A C 1
ATOM 797 O O . LEU A 1 99 ? -1.388 -26.233 -14.266 1.00 89.19 99 LEU A O 1
ATOM 801 N N . SER A 1 100 ? -0.498 -27.958 -15.387 1.00 92.31 100 SER A N 1
ATOM 802 C CA . SER A 1 100 ? 0.564 -28.191 -14.405 1.00 92.31 100 SER A CA 1
ATOM 803 C C . SER A 1 100 ? 1.588 -27.042 -14.403 1.00 92.31 100 SER A C 1
ATOM 805 O O . SER A 1 100 ? 1.788 -26.403 -15.442 1.00 92.31 100 SER A O 1
ATOM 807 N N . PRO A 1 101 ? 2.317 -26.812 -13.294 1.00 85.50 101 PRO A N 1
ATOM 808 C CA . PRO A 1 101 ? 3.299 -25.724 -13.204 1.00 85.50 101 PRO A CA 1
ATOM 809 C C . PRO A 1 101 ? 4.368 -25.755 -14.308 1.00 85.50 101 PRO A C 1
ATOM 811 O O . PRO A 1 101 ? 4.760 -24.718 -14.836 1.00 85.50 101 PRO A O 1
ATOM 814 N N . GLN A 1 102 ? 4.801 -26.952 -14.713 1.00 87.12 102 GLN A N 1
ATOM 815 C CA . GLN A 1 102 ? 5.763 -27.141 -15.805 1.00 87.12 102 GLN A CA 1
ATOM 816 C C . GLN A 1 102 ? 5.191 -26.686 -17.158 1.00 87.12 102 GLN A C 1
ATOM 818 O O . GLN A 1 102 ? 5.880 -26.039 -17.943 1.00 87.12 102 GLN A O 1
ATOM 823 N N . ARG A 1 103 ? 3.912 -26.981 -17.422 1.00 88.50 103 ARG A N 1
ATOM 824 C CA . ARG A 1 103 ? 3.226 -26.574 -18.659 1.00 88.50 103 ARG A CA 1
ATOM 825 C C . ARG A 1 103 ? 2.919 -25.079 -18.672 1.00 88.50 103 ARG A C 1
ATOM 827 O O . ARG A 1 103 ? 3.050 -24.442 -19.711 1.00 88.50 103 ARG A O 1
ATOM 834 N N . GLN A 1 104 ? 2.575 -24.512 -17.518 1.00 90.75 104 GLN A N 1
ATOM 835 C CA . GLN A 1 104 ? 2.425 -23.068 -17.350 1.00 90.75 104 GLN A CA 1
ATOM 836 C C . GLN A 1 104 ? 3.728 -22.324 -17.671 1.00 90.75 104 GLN A C 1
ATOM 838 O O . GLN A 1 104 ? 3.700 -21.335 -18.401 1.00 90.75 104 GLN A O 1
ATOM 843 N N . ALA A 1 105 ? 4.871 -22.814 -17.177 1.00 85.31 105 ALA A N 1
ATOM 844 C CA . ALA A 1 105 ? 6.180 -22.227 -17.462 1.00 85.31 105 ALA A CA 1
ATOM 845 C C . ALA A 1 105 ? 6.508 -22.250 -18.965 1.00 85.31 105 ALA A C 1
ATOM 847 O O . ALA A 1 105 ? 6.796 -21.201 -19.540 1.00 85.31 105 ALA A O 1
ATOM 848 N N . ALA A 1 106 ? 6.352 -23.406 -19.618 1.00 88.69 106 ALA A N 1
ATOM 849 C CA . ALA A 1 106 ? 6.587 -23.540 -21.057 1.00 88.69 106 ALA A CA 1
ATOM 850 C C . ALA A 1 106 ? 5.693 -22.602 -21.895 1.00 88.69 106 ALA A C 1
ATOM 852 O O . ALA A 1 106 ? 6.148 -21.993 -22.867 1.00 88.69 106 ALA A O 1
ATOM 853 N N . LEU A 1 107 ? 4.425 -22.433 -21.500 1.00 89.69 107 LEU A N 1
ATOM 854 C CA . LEU A 1 107 ? 3.511 -21.506 -22.166 1.00 89.69 107 LEU A CA 1
ATOM 855 C C . LEU A 1 107 ? 3.972 -20.049 -22.015 1.00 89.69 107 LEU A C 1
ATOM 857 O O . LEU A 1 107 ? 3.954 -19.298 -22.989 1.00 89.69 107 LEU A O 1
ATOM 861 N N . ARG A 1 108 ? 4.430 -19.649 -20.821 1.00 88.88 108 ARG A N 1
ATOM 862 C CA . ARG A 1 108 ? 4.956 -18.293 -20.582 1.00 88.88 108 ARG A CA 1
ATOM 863 C C . ARG A 1 108 ? 6.189 -17.999 -21.428 1.00 88.88 108 ARG A C 1
ATOM 865 O O . ARG A 1 108 ? 6.280 -16.911 -21.990 1.00 88.88 108 ARG A O 1
ATOM 872 N N . GLU A 1 109 ? 7.108 -18.952 -21.539 1.00 89.69 109 GLU A N 1
ATOM 873 C CA . GLU A 1 109 ? 8.303 -18.816 -22.382 1.00 89.69 109 GLU A CA 1
ATOM 874 C C . GLU A 1 109 ? 7.934 -18.667 -23.859 1.00 89.69 109 GLU A C 1
ATOM 876 O O . GLU A 1 109 ? 8.431 -17.774 -24.546 1.00 89.69 109 GLU A O 1
ATOM 881 N N . THR 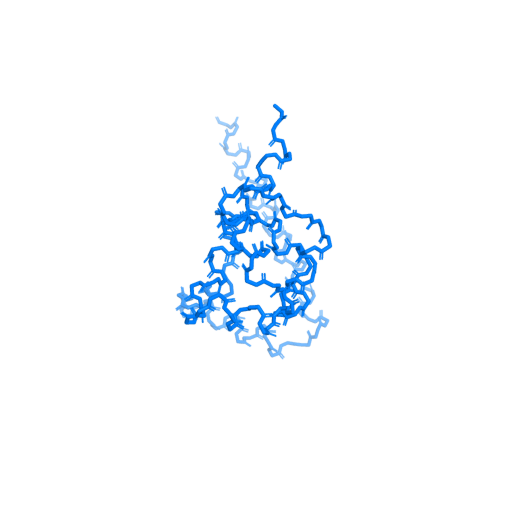A 1 110 ? 6.994 -19.489 -24.325 1.00 91.69 110 THR A N 1
ATOM 882 C CA . THR A 1 110 ? 6.504 -19.444 -25.705 1.00 91.69 110 THR A CA 1
ATOM 883 C C . THR A 1 110 ? 5.863 -18.091 -26.022 1.00 91.69 110 THR A C 1
ATOM 885 O O . THR A 1 110 ? 6.217 -17.451 -27.013 1.00 91.69 110 THR A O 1
ATOM 888 N N . LEU A 1 111 ? 4.970 -17.608 -25.151 1.00 90.88 111 LEU A N 1
ATOM 889 C CA . LEU A 1 111 ? 4.330 -16.297 -25.294 1.00 90.88 111 LEU A CA 1
ATOM 890 C C . LEU A 1 111 ? 5.352 -15.153 -25.284 1.00 90.88 111 LEU A C 1
ATOM 892 O O . LEU A 1 111 ? 5.267 -14.250 -26.115 1.00 90.88 111 LEU A O 1
ATOM 896 N N . ALA A 1 112 ? 6.348 -15.203 -24.394 1.00 87.19 112 ALA A N 1
ATOM 897 C CA . ALA A 1 112 ? 7.420 -14.209 -24.358 1.00 87.19 112 ALA A CA 1
ATOM 898 C C . ALA A 1 112 ? 8.202 -14.164 -25.682 1.00 87.19 112 ALA A C 1
ATOM 900 O O . ALA A 1 112 ? 8.539 -13.081 -26.164 1.00 87.19 112 ALA A O 1
ATOM 901 N N . GLY A 1 113 ? 8.437 -15.325 -26.302 1.00 90.06 113 GLY A N 1
ATOM 902 C CA . GLY A 1 113 ? 9.052 -15.426 -27.624 1.00 90.06 113 GLY A CA 1
ATOM 903 C C . GLY A 1 113 ? 8.256 -14.696 -28.708 1.00 90.06 113 GLY A C 1
ATOM 904 O O . GLY A 1 113 ? 8.818 -13.867 -29.427 1.00 90.06 113 GLY A O 1
ATOM 905 N N . TYR A 1 114 ? 6.947 -14.945 -28.792 1.00 90.69 114 TYR A N 1
ATOM 906 C CA . TYR A 1 114 ? 6.073 -14.287 -29.769 1.00 90.69 114 TYR A CA 1
ATOM 907 C C . TYR A 1 114 ? 6.026 -12.766 -29.584 1.00 90.69 114 TYR A C 1
ATOM 909 O O . TYR A 1 114 ? 6.215 -12.026 -30.549 1.00 90.69 114 TYR A O 1
ATOM 917 N N . VAL A 1 115 ? 5.892 -12.287 -28.344 1.00 89.00 115 VAL A N 1
ATOM 918 C CA . VAL A 1 115 ? 5.864 -10.844 -28.042 1.00 89.00 115 VAL A CA 1
ATOM 919 C C . VAL A 1 115 ? 7.157 -10.153 -28.488 1.00 89.00 115 VAL A C 1
ATOM 921 O O . VAL A 1 115 ? 7.128 -9.058 -29.052 1.00 89.00 115 VAL A O 1
ATOM 924 N N . LEU A 1 116 ? 8.313 -10.788 -28.278 1.00 86.94 116 LEU A N 1
ATOM 925 C CA . LEU A 1 116 ? 9.597 -10.244 -28.726 1.00 86.94 116 LEU A CA 1
ATOM 926 C C . LEU A 1 116 ? 9.702 -10.170 -30.255 1.00 86.94 116 LEU A C 1
ATOM 928 O O . LEU A 1 116 ? 10.311 -9.232 -30.781 1.00 86.94 116 LEU A O 1
ATOM 932 N N . LEU A 1 117 ? 9.131 -11.140 -30.973 1.00 88.62 117 LEU A N 1
ATOM 933 C CA . LEU A 1 117 ? 9.095 -11.136 -32.436 1.00 88.62 117 LEU A CA 1
ATOM 934 C C . LEU A 1 117 ? 8.216 -10.000 -32.968 1.00 88.62 117 LEU A C 1
ATOM 936 O O . LEU A 1 117 ? 8.685 -9.221 -33.801 1.00 88.62 117 LEU A O 1
ATOM 940 N N . GLU A 1 118 ? 7.008 -9.831 -32.431 1.00 85.06 118 GLU A N 1
ATOM 941 C CA . GLU A 1 118 ? 6.105 -8.739 -32.817 1.00 85.06 118 GLU A CA 1
ATOM 942 C C . GLU A 1 118 ? 6.733 -7.363 -32.568 1.00 85.06 118 GLU A C 1
ATOM 944 O O . GLU A 1 118 ? 6.723 -6.493 -33.440 1.00 85.06 118 GLU A O 1
ATOM 949 N N . GLN A 1 119 ? 7.377 -7.171 -31.413 1.00 82.75 119 GLN A N 1
ATOM 950 C CA . GLN A 1 119 ? 8.068 -5.918 -31.098 1.00 82.75 119 GLN A CA 1
ATOM 951 C C . GLN A 1 119 ? 9.216 -5.618 -32.068 1.00 82.75 119 GLN A C 1
ATOM 953 O O . GLN A 1 119 ? 9.452 -4.458 -32.420 1.00 82.75 119 GLN A O 1
ATOM 958 N N . ARG A 1 120 ? 9.957 -6.643 -32.508 1.00 81.88 120 ARG A N 1
ATOM 959 C CA . ARG A 1 120 ? 11.012 -6.481 -33.520 1.00 81.88 120 ARG A CA 1
ATOM 960 C C . ARG A 1 120 ? 10.427 -6.070 -34.865 1.00 81.88 120 ARG A C 1
ATOM 962 O O . ARG A 1 120 ? 11.021 -5.223 -35.530 1.00 81.88 120 ARG A O 1
ATOM 969 N N . GLN A 1 121 ? 9.293 -6.643 -35.249 1.00 81.56 121 GLN A N 1
ATOM 970 C CA . GLN A 1 121 ? 8.627 -6.348 -36.513 1.00 81.56 121 GLN A CA 1
ATOM 971 C C . GLN A 1 121 ? 8.093 -4.911 -36.540 1.00 81.56 121 GLN A C 1
ATOM 973 O O . GLN A 1 121 ? 8.480 -4.134 -37.410 1.00 81.56 121 GLN A O 1
ATOM 978 N N . GLN A 1 122 ? 7.385 -4.497 -35.488 1.00 78.25 122 GLN A N 1
ATOM 979 C CA . GLN A 1 122 ? 6.894 -3.123 -35.336 1.00 78.25 122 GLN A CA 1
ATOM 980 C C . GLN A 1 122 ? 8.026 -2.082 -35.307 1.00 78.25 122 GLN A C 1
ATOM 982 O O . GLN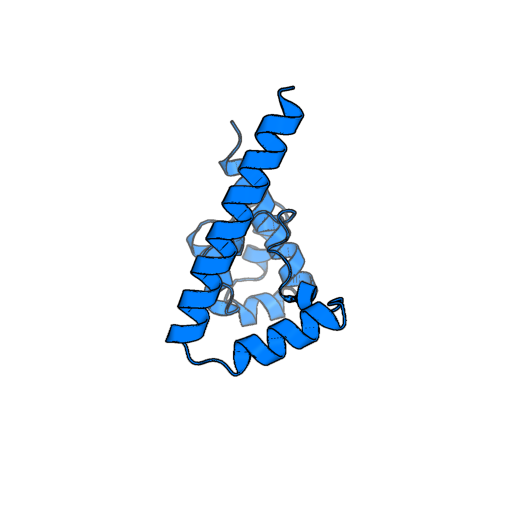 A 1 122 ? 7.884 -0.972 -35.818 1.00 78.25 122 GLN A O 1
ATOM 987 N N . ARG A 1 123 ? 9.186 -2.410 -34.716 1.00 75.88 123 ARG A N 1
ATOM 988 C CA . ARG A 1 123 ? 10.363 -1.520 -34.724 1.00 75.88 123 ARG A CA 1
ATOM 989 C C . ARG A 1 123 ? 10.995 -1.374 -36.106 1.00 75.88 123 ARG A C 1
ATOM 991 O O . ARG A 1 123 ? 11.572 -0.323 -36.371 1.00 75.88 123 ARG A O 1
ATOM 998 N N . LYS A 1 124 ? 10.935 -2.409 -36.949 1.00 71.81 124 LYS A N 1
ATOM 999 C CA . LYS A 1 124 ? 11.396 -2.332 -38.342 1.00 71.81 124 LYS A CA 1
ATOM 1000 C C . LYS A 1 124 ? 10.441 -1.485 -39.179 1.00 71.81 124 LYS A C 1
ATOM 1002 O O . LYS A 1 124 ? 10.908 -0.613 -39.895 1.00 71.81 124 LYS A O 1
ATOM 1007 N N . GLU A 1 125 ? 9.136 -1.676 -39.009 1.00 68.38 125 GLU A N 1
ATOM 1008 C CA . GLU A 1 125 ? 8.096 -0.915 -39.716 1.00 68.38 125 GLU A CA 1
ATOM 1009 C C . GLU A 1 125 ? 8.098 0.577 -39.363 1.00 68.38 125 GLU A C 1
ATOM 1011 O O . GLU A 1 125 ? 7.866 1.405 -40.226 1.00 68.38 125 GLU A O 1
ATOM 1016 N N . ARG A 1 126 ? 8.426 0.950 -38.119 1.00 64.56 126 ARG A N 1
ATOM 1017 C CA . ARG A 1 126 ? 8.545 2.364 -37.703 1.00 64.56 126 ARG A CA 1
ATOM 1018 C C . ARG A 1 126 ? 9.833 3.062 -38.156 1.00 64.56 126 ARG A C 1
ATOM 1020 O O . ARG A 1 126 ? 9.991 4.253 -37.904 1.00 64.56 126 ARG A O 1
ATOM 1027 N N . ARG A 1 127 ? 10.796 2.310 -38.694 1.00 62.25 127 ARG A N 1
ATOM 1028 C CA . ARG A 1 127 ? 12.089 2.822 -39.182 1.00 62.25 127 ARG A CA 1
ATOM 1029 C C . ARG A 1 127 ? 12.171 2.867 -40.712 1.00 62.25 127 ARG A C 1
ATOM 1031 O O . ARG A 1 127 ? 13.173 3.369 -41.215 1.00 62.25 127 ARG A O 1
ATOM 1038 N N . ALA A 1 128 ? 11.178 2.308 -41.401 1.00 56.16 128 ALA A N 1
ATOM 1039 C CA . ALA A 1 128 ? 10.969 2.418 -42.842 1.00 56.16 128 ALA A CA 1
ATOM 1040 C C . ALA A 1 128 ? 10.047 3.609 -43.133 1.00 56.16 128 ALA A C 1
ATOM 1042 O O . ALA A 1 128 ? 10.231 4.220 -44.205 1.00 56.16 128 ALA A O 1
#

Sequence (128 aa):
MDYLLILQQRRREHLKRLLADYRTQREFGEATGLAVNQISHILNGVREMGEEIARRIESALGKPLGWMDADPDRKLAPETALGNLSADQTQLLHDYRQLSPQRQAALRETLAGYVLLEQRQQRKERRA

Foldseek 3Di:
DCLVVLQQVLLLVVLVVVCVVDPDLVVLCVLLVNDSVVSVCSNVVVDTQDLVSSVSSCVSVVHDPCPSRDDPPPPPVDPCVVVDDDPVRVVVVVVLVPDDPVVNVVVVVVVVVVVVVVVVVVVVVVVD

pLDDT: mean 84.66, std 13.42, range [40.84, 95.62]